Protein AF-A0A9P8FKQ1-F1 (afdb_monomer_lite)

Sequence (55 aa):
TSAQQIKFKVRCNRYLYTLVLKDQDKAEKLKQSLPPSLTISDVPKKNQKGKRVAK

InterPro domains:
  IPR002675 Large ribosomal subunit protein eL38 [PF01781] (2-43)
  IPR002675 Large ribosomal subunit pro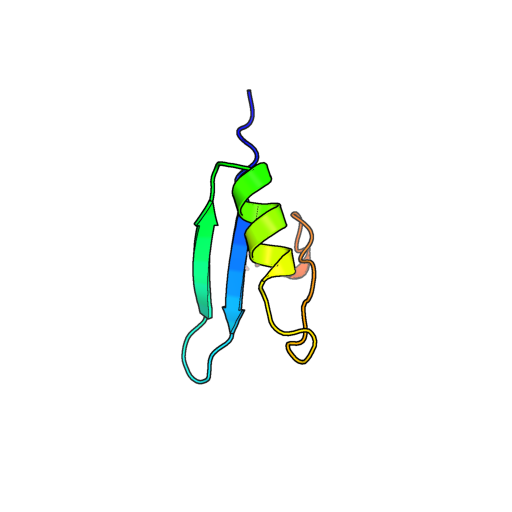tein eL38 [PTHR10965] (2-42)
  IPR038464 Large ribosomal subunit protein eL38 superfamily [G3DSA:3.30.720.90] (1-54)

Foldseek 3Di:
DPQPKDWDFDDDDPDTDIDIDRDPVVV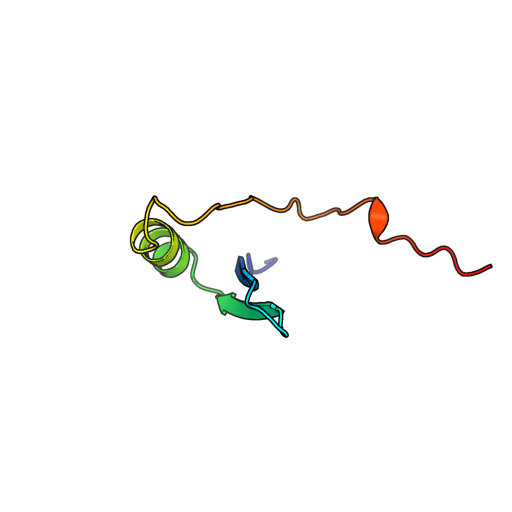VVVVVPDDPPDDDDDDDPDDVVPPPPPD

Organism: Aureobasidium melanogenum (NCBI:txid46634)

Secondary structure (DSSP, 8-state):
-----EEEEEE-SS-EEEEEE--HHHHHHHHHHS-TTS---PPPS--GGG-----

Structure (mmCIF, N/CA/C/O backbone):
data_AF-A0A9P8FKQ1-F1
#
_entry.id   AF-A0A9P8FKQ1-F1
#
loop_
_atom_site.group_PDB
_atom_site.id
_atom_site.type_symbol
_atom_site.label_atom_id
_atom_site.label_alt_id
_atom_site.label_comp_id
_atom_site.label_asym_id
_atom_site.label_entity_id
_atom_site.label_seq_id
_atom_site.pdbx_PDB_ins_code
_atom_site.Cartn_x
_atom_site.Cartn_y
_atom_site.Cartn_z
_atom_site.occupancy
_atom_site.B_iso_or_equiv
_atom_site.auth_seq_id
_atom_site.auth_comp_id
_atom_site.auth_asym_id
_atom_site.auth_atom_id
_atom_site.pdbx_PDB_model_num
ATOM 1 N N . THR A 1 1 ? -7.022 10.629 18.858 1.00 44.22 1 THR A N 1
ATOM 2 C CA . THR A 1 1 ? -6.712 9.234 18.479 1.00 44.22 1 THR A CA 1
ATOM 3 C C . THR A 1 1 ? -6.100 9.252 17.088 1.00 44.22 1 THR A C 1
ATOM 5 O O . THR A 1 1 ? -6.761 9.613 16.126 1.00 44.22 1 THR A O 1
ATOM 8 N N . SER A 1 2 ? -4.787 9.058 16.975 1.00 48.25 2 SER A N 1
ATOM 9 C CA . SER A 1 2 ? -4.032 9.271 15.731 1.00 48.25 2 SER A CA 1
ATOM 10 C C . SER A 1 2 ? -4.338 8.182 14.700 1.00 48.25 2 SER A C 1
ATOM 12 O O . SER A 1 2 ? -3.627 7.190 14.636 1.00 48.25 2 SER A O 1
ATOM 14 N N . ALA A 1 3 ? -5.396 8.371 13.904 1.00 59.91 3 ALA A N 1
ATOM 15 C CA . ALA A 1 3 ? -5.844 7.424 12.884 1.00 59.91 3 ALA A CA 1
ATOM 16 C C . ALA A 1 3 ? -4.662 6.875 12.059 1.00 59.91 3 ALA A C 1
ATOM 18 O O . ALA A 1 3 ? -3.980 7.622 11.348 1.00 59.91 3 ALA A O 1
ATOM 19 N N . GLN A 1 4 ? -4.393 5.572 12.188 1.00 73.19 4 GLN A N 1
ATOM 20 C CA . GLN A 1 4 ? -3.339 4.866 11.466 1.00 73.19 4 GLN A CA 1
ATOM 21 C C . GLN A 1 4 ? -3.685 4.811 9.973 1.00 73.19 4 GLN A C 1
ATOM 23 O O . GLN A 1 4 ? -4.282 3.870 9.470 1.00 73.19 4 GLN A O 1
ATOM 28 N N . GLN A 1 5 ? -3.294 5.855 9.248 1.00 83.88 5 GLN A N 1
ATOM 29 C CA . GLN A 1 5 ? -3.454 5.934 7.804 1.00 83.88 5 GLN A CA 1
ATOM 30 C C . GLN A 1 5 ? -2.352 5.130 7.103 1.00 83.88 5 GLN A C 1
ATOM 32 O O . GLN A 1 5 ? -1.163 5.448 7.219 1.00 83.88 5 GLN A O 1
ATOM 37 N N . ILE A 1 6 ? -2.751 4.117 6.338 1.00 88.69 6 ILE A N 1
ATOM 38 C CA . ILE A 1 6 ? -1.860 3.269 5.543 1.00 88.69 6 ILE A CA 1
ATOM 39 C C . ILE A 1 6 ? -1.807 3.820 4.115 1.00 88.69 6 ILE A C 1
ATOM 41 O O . ILE A 1 6 ? -2.810 4.274 3.563 1.00 88.69 6 ILE A O 1
ATOM 45 N N . LYS A 1 7 ? -0.614 3.827 3.512 1.00 90.25 7 LYS A N 1
ATOM 46 C CA . LYS A 1 7 ? -0.398 4.318 2.145 1.00 90.25 7 LYS A CA 1
ATOM 47 C C . LYS A 1 7 ? 0.278 3.243 1.305 1.00 90.25 7 LYS A C 1
ATOM 49 O O . LYS A 1 7 ? 1.429 2.907 1.571 1.00 90.25 7 LYS A O 1
ATOM 54 N N . PHE A 1 8 ? -0.397 2.780 0.261 1.00 91.38 8 PHE A N 1
ATOM 55 C CA . PHE A 1 8 ? 0.187 1.907 -0.752 1.00 91.38 8 PHE A CA 1
ATOM 56 C C . PHE A 1 8 ? 0.771 2.767 -1.860 1.00 91.38 8 PHE A C 1
ATOM 58 O O . PHE A 1 8 ? 0.046 3.517 -2.512 1.00 91.38 8 PHE A O 1
ATOM 65 N N . LYS A 1 9 ? 2.087 2.688 -2.043 1.00 91.06 9 LYS A N 1
ATOM 6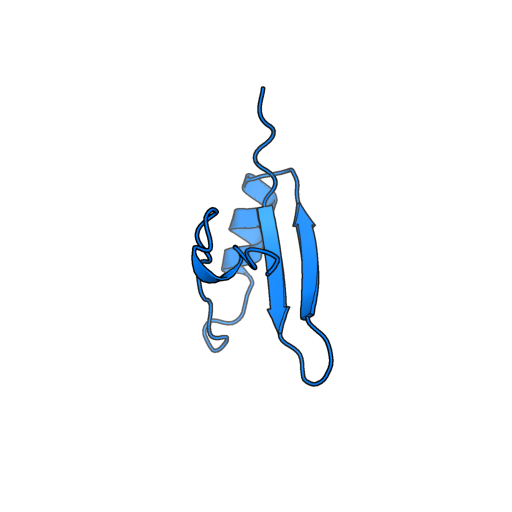6 C CA . LYS A 1 9 ? 2.814 3.439 -3.066 1.00 91.06 9 LYS A CA 1
ATOM 67 C C . LYS A 1 9 ? 3.227 2.487 -4.178 1.00 91.06 9 LYS A C 1
ATOM 69 O O . LYS A 1 9 ? 4.205 1.764 -4.031 1.00 91.06 9 LYS A O 1
ATOM 74 N N . VAL A 1 10 ? 2.486 2.494 -5.277 1.00 92.00 10 VAL A N 1
ATOM 75 C CA . VAL A 1 10 ? 2.767 1.644 -6.436 1.00 92.00 10 VAL A CA 1
ATOM 76 C C . VAL A 1 10 ? 3.638 2.419 -7.410 1.00 92.00 10 VAL A C 1
ATOM 78 O O . VAL A 1 10 ? 3.252 3.488 -7.897 1.00 92.00 10 VAL A O 1
ATOM 81 N N . ARG A 1 11 ? 4.835 1.894 -7.678 1.00 91.75 11 ARG A N 1
ATOM 82 C CA . ARG A 1 11 ? 5.735 2.473 -8.670 1.00 91.75 11 ARG A CA 1
ATOM 83 C C . ARG A 1 11 ? 5.383 1.936 -10.051 1.00 91.75 11 ARG A C 1
ATOM 85 O O . ARG A 1 11 ? 5.505 0.744 -10.303 1.00 91.75 11 ARG A O 1
ATOM 92 N N . CYS A 1 12 ? 4.998 2.838 -10.943 1.00 91.50 12 CYS A N 1
ATOM 93 C CA . CYS A 1 12 ? 4.853 2.558 -12.366 1.00 91.50 12 CYS A CA 1
ATOM 94 C C . CYS A 1 12 ? 5.995 3.235 -13.143 1.00 91.50 12 CYS A C 1
ATOM 96 O O . CYS A 1 12 ? 6.924 3.793 -12.549 1.00 91.50 12 CYS A O 1
ATOM 98 N N . ASN A 1 13 ? 5.922 3.204 -14.476 1.00 92.69 13 ASN A N 1
ATOM 99 C CA . ASN A 1 13 ? 6.960 3.763 -15.343 1.00 92.69 13 ASN A CA 1
ATOM 100 C C . ASN A 1 13 ? 7.170 5.274 -15.093 1.00 92.69 13 ASN A C 1
ATOM 102 O O . ASN A 1 13 ? 8.252 5.715 -14.706 1.00 92.69 13 ASN A O 1
ATOM 106 N N . ARG A 1 14 ? 6.097 6.068 -15.212 1.00 94.06 14 ARG A N 1
ATOM 107 C CA . ARG A 1 14 ? 6.162 7.537 -15.111 1.00 94.06 14 ARG A CA 1
ATOM 108 C C . ARG A 1 14 ? 5.790 8.088 -13.735 1.00 94.06 14 ARG A C 1
ATOM 110 O O . ARG A 1 14 ? 6.366 9.080 -13.296 1.00 94.06 14 ARG A O 1
ATOM 117 N N . TYR A 1 15 ? 4.836 7.456 -13.055 1.00 96.00 15 TYR A N 1
ATOM 118 C CA . TYR A 1 15 ? 4.222 7.998 -11.844 1.00 96.00 15 TYR A CA 1
ATOM 119 C C . TYR A 1 15 ? 4.329 7.048 -10.653 1.00 96.00 15 TYR A C 1
ATOM 121 O O . TYR A 1 15 ? 4.495 5.834 -10.792 1.00 96.00 15 TYR A O 1
ATOM 129 N N . LEU A 1 16 ? 4.221 7.640 -9.466 1.00 94.00 16 LEU A N 1
ATOM 130 C CA . LEU A 1 16 ? 4.064 6.931 -8.206 1.00 94.00 16 LEU A CA 1
ATOM 131 C C . LEU A 1 16 ? 2.61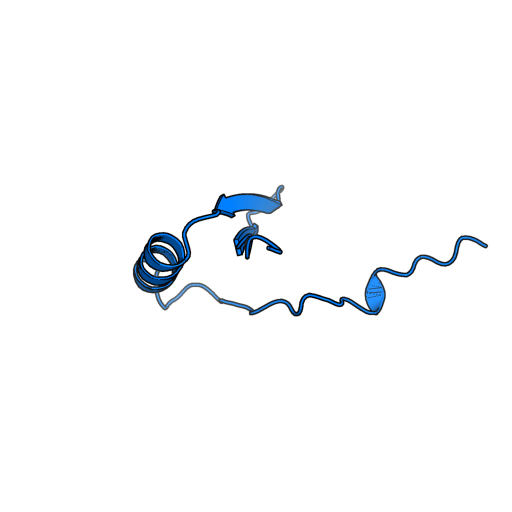8 7.103 -7.746 1.00 94.00 16 LEU A C 1
ATOM 133 O O . LEU A 1 16 ? 2.239 8.177 -7.274 1.00 94.00 16 LEU A O 1
ATOM 137 N N . TYR A 1 17 ? 1.816 6.054 -7.877 1.00 94.25 17 TYR A N 1
ATOM 138 C CA . TYR A 1 17 ? 0.424 6.092 -7.450 1.00 94.25 17 TYR A CA 1
ATOM 139 C C . TYR A 1 17 ? 0.343 5.818 -5.957 1.00 94.25 17 TYR A C 1
ATOM 141 O O . TYR A 1 17 ? 0.969 4.885 -5.456 1.00 94.25 17 TYR A O 1
ATOM 149 N N . THR A 1 18 ? -0.404 6.654 -5.237 1.00 93.81 18 THR A N 1
ATOM 150 C CA . THR A 1 18 ? -0.599 6.492 -3.795 1.00 93.81 18 THR A CA 1
ATOM 151 C C . THR A 1 18 ? -2.067 6.232 -3.509 1.00 93.81 18 THR A C 1
ATOM 153 O O . THR A 1 18 ? -2.889 7.130 -3.668 1.00 93.81 18 THR A O 1
ATOM 156 N N . LEU A 1 19 ? -2.381 5.028 -3.042 1.00 92.50 19 LEU A N 1
ATOM 157 C CA . LEU A 1 19 ? -3.685 4.712 -2.474 1.00 92.50 19 LEU A CA 1
ATOM 158 C C . LEU A 1 19 ? -3.619 4.898 -0.956 1.00 92.50 19 LEU A C 1
ATOM 160 O O . LEU A 1 19 ? -2.733 4.360 -0.290 1.00 92.50 19 LEU A O 1
ATOM 164 N N . VAL A 1 20 ? -4.546 5.682 -0.414 1.00 91.25 20 VAL A N 1
ATOM 165 C CA . VAL A 1 20 ? -4.641 5.977 1.015 1.00 91.25 20 VAL A CA 1
ATOM 166 C C . VAL A 1 20 ? -5.806 5.196 1.611 1.00 91.25 20 VAL A C 1
ATOM 168 O O . VAL A 1 20 ? -6.946 5.414 1.213 1.00 91.25 20 VAL A O 1
ATOM 171 N N . LEU A 1 21 ? -5.533 4.346 2.600 1.00 90.25 21 LEU A N 1
ATOM 172 C CA . LEU A 1 21 ? -6.554 3.653 3.387 1.00 90.25 21 LEU A CA 1
ATOM 173 C C . LEU A 1 21 ? -6.517 4.100 4.850 1.00 90.25 21 LEU A C 1
ATOM 175 O O . LEU A 1 21 ? -5.457 4.405 5.399 1.00 90.25 21 LEU A O 1
ATOM 179 N N . LYS A 1 22 ? -7.696 4.121 5.475 1.00 89.56 22 LYS A N 1
ATOM 180 C CA . LYS A 1 22 ? -7.874 4.349 6.919 1.00 89.56 22 LYS A CA 1
ATOM 181 C C . LYS A 1 22 ? -8.151 3.048 7.683 1.00 89.56 22 LYS A C 1
ATOM 183 O O . LYS A 1 22 ? -7.828 2.972 8.860 1.00 89.56 22 LYS A O 1
ATOM 188 N N . ASP A 1 23 ? -8.702 2.044 7.001 1.00 90.38 23 ASP A N 1
ATOM 189 C CA . ASP A 1 23 ? -9.068 0.754 7.589 1.00 90.38 23 ASP A CA 1
ATOM 190 C C . ASP A 1 23 ? -7.877 -0.212 7.534 1.00 90.38 23 ASP A C 1
ATOM 192 O O . ASP A 1 23 ? -7.369 -0.511 6.447 1.00 90.38 23 ASP A O 1
ATOM 196 N N . GLN A 1 24 ? -7.454 -0.728 8.690 1.00 87.75 24 GLN A N 1
ATOM 197 C CA . GLN A 1 24 ? -6.308 -1.635 8.785 1.00 87.75 24 GLN A CA 1
ATOM 198 C C . GLN A 1 24 ? -6.605 -3.023 8.194 1.00 87.75 24 GLN A C 1
ATOM 200 O O . GLN A 1 24 ? -5.830 -3.508 7.372 1.00 87.75 24 GLN A O 1
ATOM 205 N N . ASP A 1 25 ? -7.762 -3.615 8.500 1.00 89.75 25 ASP A N 1
ATOM 206 C CA . ASP A 1 25 ? -8.108 -4.972 8.043 1.00 89.75 25 ASP A CA 1
ATOM 207 C C . ASP A 1 25 ? -8.175 -5.080 6.514 1.00 89.75 25 ASP A C 1
ATOM 209 O O . ASP A 1 25 ? -7.748 -6.064 5.907 1.00 89.75 25 ASP A O 1
ATOM 213 N N . LYS A 1 26 ? -8.697 -4.039 5.854 1.00 88.56 26 LYS A N 1
ATOM 214 C CA . LYS A 1 26 ? -8.740 -3.979 4.385 1.00 88.56 26 LYS A CA 1
ATOM 215 C C . LYS A 1 26 ? -7.343 -3.821 3.795 1.00 88.56 26 LYS A C 1
ATOM 217 O O . LYS A 1 26 ? -7.069 -4.375 2.733 1.00 88.56 26 LYS A O 1
ATOM 222 N N . ALA A 1 27 ? -6.463 -3.085 4.469 1.00 89.81 27 ALA A N 1
ATOM 223 C CA . ALA A 1 27 ? -5.087 -2.918 4.029 1.00 89.81 27 ALA A CA 1
ATOM 224 C C . ALA A 1 27 ? -4.297 -4.234 4.113 1.00 89.81 27 ALA A C 1
ATOM 226 O O . ALA A 1 27 ? -3.558 -4.550 3.185 1.00 89.81 27 ALA A O 1
ATOM 227 N N . GLU A 1 28 ? -4.479 -5.031 5.166 1.00 89.25 28 GLU A N 1
ATOM 228 C CA . GLU A 1 28 ? -3.810 -6.334 5.296 1.00 89.25 28 GLU A CA 1
ATOM 229 C C . GLU A 1 28 ? -4.269 -7.321 4.216 1.00 89.25 28 GLU A C 1
ATOM 231 O O . GLU A 1 28 ? -3.433 -7.943 3.557 1.00 89.25 28 GLU A O 1
ATOM 236 N N . LYS A 1 29 ? -5.578 -7.376 3.936 1.00 91.25 29 LYS A N 1
ATOM 237 C CA . LYS A 1 29 ? -6.126 -8.179 2.828 1.00 91.25 29 LYS A CA 1
ATOM 238 C C . LYS A 1 29 ? -5.591 -7.731 1.468 1.00 91.25 29 LYS A C 1
ATOM 240 O O . LYS A 1 29 ? -5.237 -8.568 0.643 1.00 91.25 29 LYS A O 1
ATOM 245 N N . LEU A 1 30 ? -5.483 -6.420 1.244 1.00 89.62 30 LEU A N 1
ATOM 246 C CA . LEU A 1 30 ? -4.878 -5.877 0.025 1.00 89.62 30 LEU A CA 1
ATOM 247 C C . LEU A 1 30 ? -3.391 -6.217 -0.081 1.00 89.62 30 LEU A C 1
ATOM 249 O O . LEU A 1 30 ? -2.929 -6.511 -1.172 1.00 89.62 30 LEU A O 1
ATOM 253 N N . LYS A 1 31 ? -2.631 -6.216 1.023 1.00 87.12 31 LYS A N 1
ATOM 254 C CA . LYS A 1 31 ? -1.215 -6.621 1.006 1.00 87.12 31 LYS A CA 1
ATOM 255 C C . LYS A 1 31 ? -1.064 -8.086 0.578 1.00 87.12 31 LYS A C 1
ATOM 257 O O . LYS A 1 31 ? -0.130 -8.394 -0.153 1.00 87.12 31 LYS A O 1
ATOM 262 N N . GLN A 1 32 ? -1.984 -8.958 0.997 1.00 89.19 32 GLN A N 1
ATOM 263 C CA . GLN A 1 32 ? -1.993 -10.384 0.646 1.00 89.19 32 GLN A CA 1
ATOM 264 C C . GLN A 1 32 ? -2.440 -10.663 -0.794 1.00 89.19 32 GLN A C 1
ATOM 266 O O . GLN A 1 32 ? -1.983 -11.633 -1.388 1.00 89.19 32 GLN A O 1
ATOM 271 N N . SER A 1 33 ? -3.324 -9.838 -1.364 1.00 90.75 33 SER A N 1
ATOM 272 C CA . SER A 1 33 ? -3.785 -10.021 -2.745 1.00 90.75 33 SER A CA 1
ATOM 273 C C . SER A 1 33 ? -2.768 -9.573 -3.796 1.00 90.75 33 SER A C 1
ATOM 275 O O . SER A 1 33 ? -2.947 -9.858 -4.981 1.00 90.75 33 SER A O 1
ATOM 277 N N . LEU A 1 34 ? -1.710 -8.860 -3.393 1.00 87.38 34 LEU A N 1
ATOM 278 C CA . LEU A 1 34 ? -0.657 -8.459 -4.316 1.00 87.38 34 LEU A CA 1
ATOM 279 C C . LEU A 1 34 ? 0.155 -9.680 -4.780 1.00 87.38 34 LEU A C 1
ATOM 281 O O . LEU A 1 34 ? 0.476 -10.552 -3.973 1.00 87.38 34 LEU A O 1
ATOM 285 N N . PRO A 1 35 ? 0.538 -9.732 -6.069 1.00 88.88 35 PRO A N 1
ATOM 286 C CA . PRO A 1 35 ? 1.385 -10.794 -6.594 1.00 88.88 35 PRO A CA 1
ATOM 287 C C . PRO A 1 35 ? 2.700 -10.931 -5.807 1.00 88.88 35 PRO A C 1
ATOM 289 O O . PRO A 1 35 ? 3.368 -9.921 -5.582 1.00 88.88 35 PRO A O 1
ATOM 292 N N . PRO A 1 36 ? 3.145 -12.155 -5.464 1.00 84.12 36 PRO A N 1
ATOM 293 C CA . PRO A 1 36 ? 4.414 -12.363 -4.759 1.00 84.12 36 PRO A CA 1
ATOM 294 C C . PRO A 1 36 ? 5.642 -12.009 -5.616 1.00 84.12 36 PRO A C 1
ATOM 296 O O . PRO A 1 36 ? 6.729 -11.814 -5.083 1.00 84.12 36 PRO A O 1
ATOM 299 N N . SER A 1 37 ? 5.479 -11.903 -6.940 1.00 87.50 37 SER A N 1
ATOM 300 C CA . SER A 1 37 ? 6.519 -11.449 -7.871 1.00 87.50 37 SER A CA 1
ATOM 301 C C . SER A 1 37 ? 6.763 -9.936 -7.830 1.00 87.50 37 SER A C 1
ATOM 303 O O . SER A 1 37 ? 7.759 -9.461 -8.376 1.00 87.50 37 SER A O 1
ATOM 305 N N . LEU A 1 38 ? 5.873 -9.160 -7.201 1.00 84.81 38 LEU A N 1
ATOM 306 C CA . LEU A 1 38 ? 6.072 -7.729 -7.001 1.00 84.81 38 LEU A CA 1
ATOM 307 C C . LEU A 1 38 ? 7.020 -7.489 -5.827 1.00 84.81 38 LEU A C 1
ATOM 309 O O . LEU A 1 38 ? 6.828 -7.990 -4.723 1.00 84.81 38 LEU A O 1
ATOM 313 N N . THR A 1 39 ? 8.029 -6.652 -6.046 1.00 85.44 39 THR A N 1
ATOM 314 C CA . THR A 1 39 ? 8.964 -6.241 -4.997 1.00 85.44 39 THR A CA 1
ATOM 315 C C . THR A 1 39 ? 8.271 -5.298 -4.011 1.00 85.44 39 THR A C 1
ATOM 317 O O . THR A 1 39 ? 8.065 -4.117 -4.306 1.00 85.44 39 THR A O 1
ATOM 320 N N . ILE A 1 40 ? 7.910 -5.803 -2.833 1.00 86.75 40 ILE A N 1
ATOM 321 C CA . ILE A 1 40 ? 7.287 -5.014 -1.764 1.00 86.75 40 ILE A CA 1
ATOM 322 C C . ILE A 1 40 ? 8.390 -4.476 -0.846 1.00 86.75 40 ILE A C 1
ATOM 324 O O . ILE A 1 40 ? 9.168 -5.243 -0.288 1.00 86.75 40 ILE A O 1
ATOM 328 N N . SER A 1 41 ? 8.457 -3.151 -0.678 1.00 86.06 41 SER A N 1
ATOM 329 C CA . SER A 1 41 ? 9.356 -2.501 0.286 1.00 86.06 41 SER A CA 1
ATOM 330 C C . SER A 1 41 ? 8.555 -1.737 1.337 1.00 86.06 41 SER A C 1
ATOM 332 O O . SER A 1 41 ? 7.762 -0.850 1.014 1.00 86.06 41 SER A O 1
ATOM 334 N N . ASP A 1 42 ? 8.764 -2.079 2.609 1.00 85.56 42 ASP A N 1
ATOM 335 C CA . ASP A 1 42 ? 8.133 -1.382 3.727 1.00 85.56 42 ASP A CA 1
ATOM 336 C C . ASP A 1 42 ? 8.899 -0.077 4.015 1.00 85.56 42 ASP A C 1
ATOM 338 O O . ASP A 1 42 ? 10.096 -0.076 4.307 1.00 85.56 42 ASP A O 1
ATOM 342 N N . VAL A 1 43 ? 8.213 1.066 3.899 1.00 81.62 43 VAL A N 1
ATOM 343 C CA . VAL A 1 43 ? 8.824 2.394 4.077 1.00 81.62 43 VAL A CA 1
ATOM 344 C C . VAL A 1 43 ? 8.567 2.901 5.503 1.00 81.62 43 VAL A C 1
ATOM 346 O O . VAL A 1 43 ? 7.406 3.118 5.863 1.00 8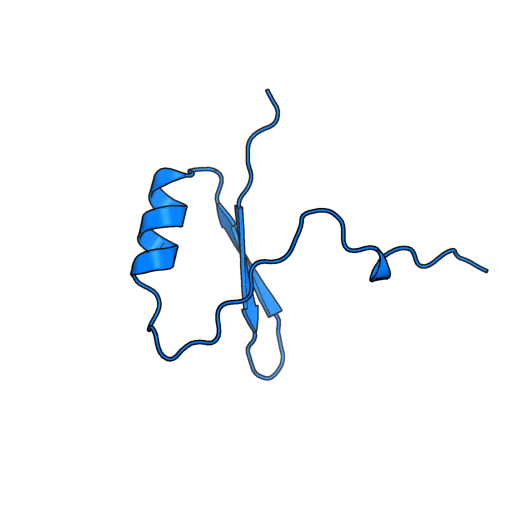1.62 43 VAL A O 1
ATOM 349 N N . PRO A 1 44 ? 9.607 3.155 6.323 1.00 77.00 44 PRO A N 1
ATOM 350 C CA . PRO A 1 44 ? 9.422 3.663 7.679 1.00 77.00 44 PRO A CA 1
ATOM 351 C C . PRO A 1 44 ? 8.868 5.098 7.677 1.00 77.00 44 PRO A C 1
ATOM 353 O O . PRO A 1 44 ? 9.187 5.915 6.812 1.00 77.00 44 PRO A O 1
ATOM 356 N N . LYS A 1 45 ? 8.074 5.448 8.702 1.00 66.06 45 LYS A N 1
ATOM 357 C CA . LYS A 1 45 ? 7.416 6.769 8.852 1.00 66.06 45 LYS A CA 1
ATOM 358 C C . LYS A 1 45 ? 8.385 7.967 8.914 1.00 66.06 45 LYS A C 1
ATOM 360 O O . LYS A 1 45 ? 7.938 9.106 8.814 1.00 66.06 45 LYS A O 1
ATOM 365 N N . LYS A 1 46 ? 9.695 7.742 9.062 1.00 56.88 46 LYS A N 1
ATOM 366 C CA . LYS A 1 46 ? 10.720 8.784 9.221 1.00 56.88 46 LYS A CA 1
ATOM 367 C C . LYS A 1 46 ? 11.842 8.596 8.196 1.00 56.88 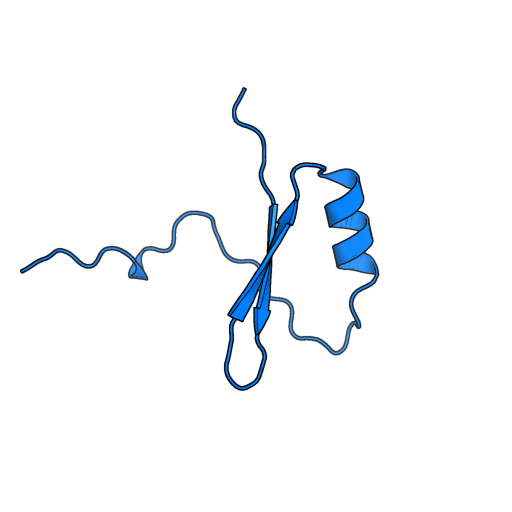46 LYS A C 1
ATOM 369 O O . LYS A 1 46 ? 12.914 8.093 8.516 1.00 56.88 46 LYS A O 1
ATOM 374 N N . ASN A 1 47 ? 11.613 9.022 6.954 1.00 51.50 47 ASN A N 1
ATOM 375 C CA . ASN A 1 47 ? 12.691 9.112 5.967 1.00 51.50 47 ASN A CA 1
ATOM 376 C C . ASN A 1 47 ? 13.637 10.262 6.346 1.00 51.50 47 ASN A C 1
ATOM 378 O O . ASN A 1 47 ? 13.339 11.428 6.095 1.00 51.50 47 ASN A O 1
ATOM 382 N N . GLN A 1 48 ? 14.801 9.936 6.917 1.00 55.56 48 GLN A N 1
ATOM 383 C CA . GLN A 1 48 ? 15.856 10.914 7.223 1.00 55.56 48 GLN A CA 1
ATOM 384 C C . GLN A 1 48 ? 16.341 11.672 5.968 1.00 55.56 48 GLN A C 1
ATOM 386 O O . GLN A 1 48 ? 16.741 12.827 6.067 1.00 55.56 48 GLN A O 1
ATOM 391 N N . LYS A 1 49 ? 16.202 11.077 4.772 1.00 50.41 49 LYS A N 1
ATOM 392 C CA . LYS A 1 49 ? 16.568 11.683 3.475 1.00 50.41 49 LYS A CA 1
ATOM 393 C C . LYS A 1 49 ? 15.637 12.814 2.994 1.00 50.41 49 LYS A C 1
ATOM 395 O O . LYS A 1 49 ? 15.922 13.432 1.977 1.00 50.41 49 LYS A O 1
ATOM 400 N N . GLY A 1 50 ? 14.526 13.082 3.690 1.00 50.56 50 GLY A N 1
ATOM 401 C CA . GLY A 1 50 ? 13.561 14.134 3.333 1.00 50.56 50 GLY A CA 1
ATOM 402 C C . GLY A 1 50 ? 13.797 15.491 4.003 1.00 50.56 50 GLY A C 1
ATOM 403 O O . GLY A 1 50 ? 13.117 16.453 3.653 1.00 50.56 50 GLY A O 1
ATOM 404 N N . LYS A 1 51 ? 14.749 15.605 4.942 1.00 48.38 51 LYS A N 1
ATOM 405 C CA . LYS A 1 51 ? 15.166 16.909 5.473 1.00 48.38 51 LYS A CA 1
ATOM 406 C C . LYS A 1 51 ? 16.015 17.626 4.419 1.00 48.38 51 LYS A C 1
ATOM 408 O O . LYS A 1 51 ? 17.236 17.661 4.522 1.00 48.38 51 LYS A O 1
ATOM 413 N N . ARG A 1 52 ? 15.381 18.204 3.394 1.00 57.00 52 ARG A N 1
ATOM 414 C CA . ARG A 1 52 ? 15.995 19.328 2.676 1.00 57.00 52 ARG A CA 1
ATOM 415 C C . ARG A 1 52 ? 16.037 20.469 3.684 1.00 57.00 52 ARG A C 1
ATOM 417 O O . ARG A 1 52 ? 15.042 21.155 3.883 1.00 57.00 52 ARG A O 1
ATOM 424 N N . VAL A 1 53 ? 17.153 20.587 4.397 1.00 54.91 53 VAL A N 1
ATOM 425 C CA . VAL A 1 53 ? 17.486 21.830 5.088 1.00 54.91 53 VAL A CA 1
ATOM 426 C C . VAL A 1 53 ? 17.650 22.838 3.959 1.00 54.91 53 VAL A C 1
ATOM 428 O O . VAL A 1 53 ? 18.521 22.661 3.107 1.00 54.91 53 VAL A O 1
ATOM 431 N N . ALA A 1 54 ? 16.716 23.782 3.856 1.00 54.03 54 ALA A N 1
ATOM 432 C CA . ALA A 1 54 ? 16.875 24.908 2.953 1.00 54.03 54 ALA A CA 1
ATOM 433 C C . ALA A 1 54 ? 18.190 25.596 3.342 1.00 54.03 54 ALA A C 1
ATOM 435 O O . ALA A 1 54 ? 18.360 25.957 4.507 1.00 54.03 54 ALA A O 1
ATOM 436 N N . LYS A 1 55 ? 19.138 25.648 2.406 1.00 47.22 55 LYS A N 1
ATOM 437 C CA . LYS A 1 55 ? 20.281 26.549 2.508 1.00 47.22 55 LYS A CA 1
ATOM 438 C C . LYS A 1 55 ? 19.832 27.915 2.017 1.00 47.22 55 LYS A C 1
ATOM 440 O O . LYS A 1 55 ? 19.057 27.922 1.033 1.00 47.22 55 LYS A O 1
#

pLDDT: mean 79.74, std 16.2, range [44.22, 96.0]

Radius of gyration: 14.0 Å; chains: 1; bounding box: 29×39×34 Å